Protein AF-A0A4Z2GXW3-F1 (afdb_monomer_lite)

Foldseek 3Di:
DDCPPNCVVLVVVQVVLLVQLVVDPDLQSVADDDPVVSLVVVLVCLVVVDDQADPVRHGPVVSVVVSCVSVVSVVSNVPRDDPDDDDPVVVVCVVPPDDDDPLRVLQVVCVVPPDPDPVSVVVNVVSVCVVVVVD

Organism: NCBI:txid230148

Sequence (135 aa):
MDPTGNFYNYRTALRGAAHRSRTANSNRERIVIPFFSLLIKDIYFLNEGCANRLPNGHVNFEKFVELARQVREFMTWKRVECPFEEDRAILHYLHSAPIFSEDGLYLASYESESPENQVEKDRWKALRSNVLGKT

pLDDT: mean 92.93, std 6.67, range [49.09, 97.94]

Secondary structure (DSSP, 8-state):
---HHHHHHHHHHHHHHHHHHHH-SSHHHH-----HHHHHHHHHHHHHTS-SB-TTS-B-HHHHHHHHHHHHHHHHHHTSPP-SPP-HHHHHHHHHS----HHHHHHHHHHHS---SHHHHHHHHHHHHHHHTT-

Radius of gyration: 23.12 Å; chains: 1; bounding box: 49×43×54 Å

Structure (mmCIF, N/CA/C/O backbone):
data_AF-A0A4Z2GXW3-F1
#
_entry.id   AF-A0A4Z2GXW3-F1
#
loop_
_atom_site.group_PDB
_atom_site.id
_atom_site.type_symbol
_atom_site.label_atom_id
_atom_site.label_alt_id
_atom_site.label_comp_id
_atom_site.label_asym_id
_atom_site.label_entity_id
_atom_site.label_seq_id
_atom_site.pdbx_PDB_ins_code
_atom_site.Cartn_x
_atom_site.Cartn_y
_atom_site.Cartn_z
_atom_site.occupancy
_atom_site.B_iso_or_equiv
_atom_site.auth_seq_id
_atom_site.auth_comp_id
_atom_site.auth_asym_id
_atom_site.auth_atom_id
_atom_site.pdbx_PDB_model_num
ATOM 1 N N . MET A 1 1 ? 0.940 -7.679 6.196 1.00 80.75 1 MET A N 1
ATOM 2 C CA . MET A 1 1 ? 2.223 -7.469 5.488 1.00 80.75 1 MET A CA 1
ATOM 3 C C . MET A 1 1 ? 3.226 -6.969 6.501 1.00 80.75 1 MET A C 1
ATOM 5 O O . MET A 1 1 ? 2.988 -5.925 7.087 1.00 80.75 1 MET A O 1
ATOM 9 N N . ASP A 1 2 ? 4.287 -7.728 6.740 1.00 91.62 2 ASP A N 1
ATOM 10 C CA . ASP A 1 2 ? 5.335 -7.360 7.692 1.00 91.62 2 ASP A CA 1
ATOM 11 C C . ASP A 1 2 ? 6.215 -6.224 7.119 1.00 91.62 2 ASP A C 1
ATOM 13 O O . ASP A 1 2 ? 6.767 -6.397 6.024 1.00 91.62 2 ASP A O 1
ATOM 17 N N . PRO A 1 3 ? 6.329 -5.062 7.797 1.00 93.69 3 PRO A N 1
ATOM 18 C CA . PRO A 1 3 ? 7.159 -3.948 7.340 1.00 93.69 3 PRO A CA 1
ATOM 19 C C . PRO A 1 3 ? 8.667 -4.176 7.543 1.00 93.69 3 PRO A C 1
ATOM 21 O O . PRO A 1 3 ? 9.468 -3.401 7.006 1.00 93.69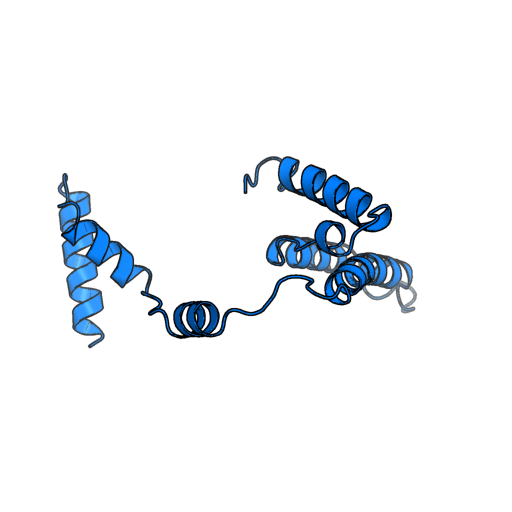 3 PRO A O 1
ATOM 24 N N . THR A 1 4 ? 9.073 -5.220 8.274 1.00 95.50 4 THR A N 1
ATOM 25 C CA . THR A 1 4 ? 10.476 -5.541 8.575 1.00 95.50 4 THR A CA 1
ATOM 26 C C . THR A 1 4 ? 11.338 -5.590 7.311 1.00 95.50 4 THR A C 1
ATOM 28 O O . THR A 1 4 ? 10.941 -6.112 6.263 1.00 95.50 4 THR A O 1
ATOM 31 N N . GLY A 1 5 ? 12.531 -4.989 7.385 1.00 94.50 5 GLY A N 1
ATOM 32 C CA . GLY A 1 5 ? 13.456 -4.926 6.249 1.00 94.50 5 GLY A CA 1
ATOM 33 C C . GLY A 1 5 ? 12.879 -4.192 5.033 1.00 94.50 5 GLY A C 1
ATOM 34 O O . GLY A 1 5 ? 13.132 -4.596 3.901 1.00 94.50 5 GLY A O 1
ATOM 35 N N . ASN A 1 6 ? 12.059 -3.153 5.250 1.00 94.94 6 ASN A N 1
ATOM 36 C CA . ASN A 1 6 ? 11.335 -2.432 4.195 1.00 94.94 6 ASN A CA 1
ATOM 37 C C . ASN A 1 6 ? 10.469 -3.373 3.339 1.00 94.94 6 ASN A C 1
ATOM 39 O O . ASN A 1 6 ? 10.517 -3.335 2.106 1.00 94.94 6 ASN A O 1
ATOM 43 N N . PHE A 1 7 ? 9.664 -4.204 4.005 1.00 96.94 7 PHE A N 1
ATOM 44 C CA . PHE A 1 7 ? 8.777 -5.184 3.373 1.00 96.94 7 PHE A CA 1
ATOM 45 C C . PHE A 1 7 ? 9.528 -6.267 2.579 1.00 96.94 7 PHE A C 1
ATOM 47 O O . PHE A 1 7 ? 9.075 -6.687 1.511 1.00 96.94 7 PHE A O 1
ATOM 54 N N . TYR A 1 8 ? 10.680 -6.733 3.078 1.00 96.44 8 TYR A N 1
ATOM 55 C CA . TYR A 1 8 ? 11.563 -7.673 2.368 1.00 96.44 8 TYR A CA 1
ATOM 56 C C . TYR A 1 8 ? 10.828 -8.927 1.866 1.00 96.44 8 TYR A C 1
ATOM 58 O O . TYR A 1 8 ? 10.886 -9.260 0.678 1.00 96.44 8 TYR A O 1
ATOM 66 N N . ASN A 1 9 ? 10.078 -9.586 2.754 1.00 96.69 9 ASN A N 1
ATOM 67 C CA . ASN A 1 9 ? 9.341 -10.810 2.432 1.00 96.69 9 ASN A CA 1
ATOM 68 C C . ASN A 1 9 ? 8.286 -10.568 1.346 1.00 96.69 9 ASN A C 1
ATOM 70 O O . ASN A 1 9 ? 8.205 -11.318 0.372 1.00 96.69 9 ASN A O 1
ATOM 74 N N . TYR A 1 10 ? 7.531 -9.474 1.468 1.00 96.62 10 TYR A N 1
ATOM 75 C CA . TYR A 1 10 ? 6.546 -9.078 0.464 1.00 96.62 10 TYR A CA 1
ATOM 76 C C . TYR A 1 10 ? 7.205 -8.802 -0.896 1.00 96.62 10 TYR A C 1
ATOM 78 O O . TYR A 1 10 ? 6.737 -9.299 -1.917 1.00 96.62 10 TYR A O 1
ATOM 86 N N . ARG A 1 11 ? 8.324 -8.066 -0.933 1.00 95.81 11 ARG A N 1
ATOM 87 C CA . ARG A 1 11 ? 9.040 -7.756 -2.184 1.00 95.81 11 ARG A CA 1
ATOM 88 C C . ARG A 1 11 ? 9.556 -9.015 -2.872 1.00 95.81 11 ARG A C 1
ATOM 90 O O . ARG A 1 11 ? 9.509 -9.120 -4.096 1.00 95.81 11 ARG A O 1
ATOM 97 N N . THR A 1 12 ? 10.038 -9.985 -2.102 1.00 96.81 12 THR A N 1
ATOM 98 C CA . THR A 1 12 ? 10.460 -11.287 -2.628 1.00 96.81 12 THR A CA 1
ATOM 99 C C . THR A 1 12 ? 9.277 -12.071 -3.193 1.00 96.81 12 THR A C 1
ATOM 101 O O . THR A 1 12 ? 9.365 -12.558 -4.321 1.00 96.81 12 THR A O 1
ATOM 104 N N . ALA A 1 13 ? 8.143 -12.103 -2.488 1.00 96.31 13 ALA A N 1
ATOM 105 C CA . ALA A 1 13 ? 6.920 -12.731 -2.984 1.00 96.31 13 ALA A CA 1
ATOM 106 C C . ALA A 1 13 ? 6.400 -12.065 -4.273 1.00 96.31 13 ALA A C 1
ATOM 108 O O . ALA A 1 13 ? 6.073 -12.768 -5.231 1.00 96.31 13 ALA A O 1
ATOM 109 N N . LEU A 1 14 ? 6.396 -10.728 -4.336 1.00 95.25 14 LEU A N 1
ATOM 110 C CA . LEU A 1 14 ? 5.979 -9.964 -5.514 1.00 95.25 14 LEU A CA 1
ATOM 111 C C . LEU A 1 14 ? 6.876 -10.253 -6.722 1.00 95.25 14 LEU A C 1
ATOM 113 O O . LEU A 1 14 ? 6.361 -10.509 -7.806 1.00 95.25 14 LEU A O 1
ATOM 117 N N . ARG A 1 15 ? 8.205 -10.287 -6.545 1.00 94.44 15 ARG A N 1
ATOM 118 C CA . ARG A 1 15 ? 9.142 -10.666 -7.620 1.00 94.44 15 ARG A CA 1
ATOM 119 C C . ARG A 1 15 ? 8.865 -12.076 -8.142 1.00 94.44 15 ARG A C 1
ATOM 121 O O . ARG A 1 15 ? 8.859 -12.286 -9.354 1.00 94.44 15 ARG A O 1
ATOM 128 N N . GLY A 1 16 ? 8.589 -13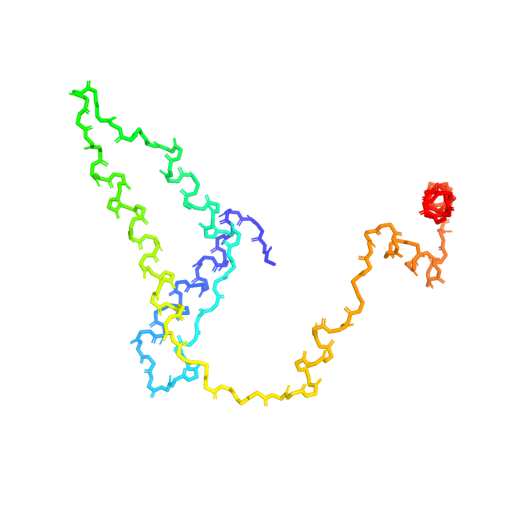.021 -7.243 1.00 95.44 16 GLY A N 1
ATOM 129 C CA . GLY A 1 16 ? 8.189 -14.378 -7.611 1.00 95.44 16 GLY A CA 1
ATOM 130 C C . GLY A 1 16 ? 6.871 -14.413 -8.391 1.00 95.44 16 GLY A C 1
ATOM 131 O O . GLY A 1 16 ? 6.785 -15.083 -9.417 1.00 95.44 16 GLY A O 1
ATOM 132 N N . ALA A 1 17 ? 5.860 -13.659 -7.951 1.00 94.31 17 ALA A N 1
ATOM 133 C CA . ALA A 1 17 ? 4.576 -13.547 -8.643 1.00 94.31 17 ALA A CA 1
ATOM 134 C C . ALA A 1 17 ? 4.722 -12.912 -10.035 1.00 94.31 17 ALA A C 1
ATOM 136 O O . ALA A 1 17 ? 4.208 -13.452 -11.010 1.00 94.31 17 ALA A O 1
ATOM 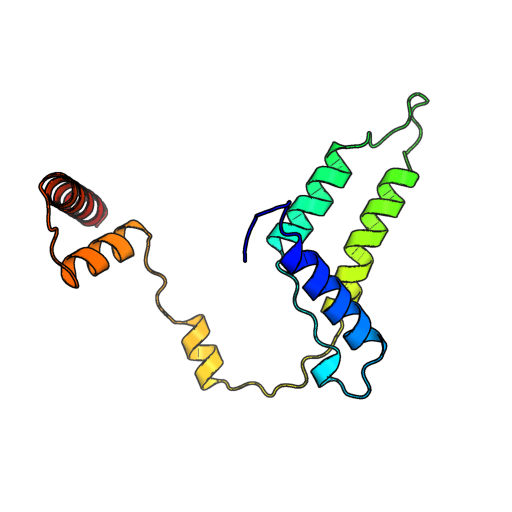137 N N . ALA A 1 18 ? 5.493 -11.829 -10.152 1.00 93.62 18 ALA A N 1
ATOM 138 C CA . ALA A 1 18 ? 5.787 -11.176 -11.424 1.00 93.62 18 ALA A CA 1
ATOM 139 C C . ALA A 1 18 ? 6.530 -12.106 -12.395 1.00 93.62 18 ALA A C 1
ATOM 141 O O . ALA A 1 18 ? 6.259 -12.092 -13.594 1.00 93.62 18 ALA A O 1
ATOM 142 N N . HIS A 1 19 ? 7.450 -12.937 -11.891 1.00 93.69 19 HIS A N 1
ATOM 143 C CA . HIS A 1 19 ? 8.117 -13.949 -12.709 1.00 93.69 19 HIS A CA 1
ATOM 144 C C . HIS A 1 19 ? 7.132 -15.006 -13.221 1.00 93.69 19 HIS A C 1
ATOM 146 O O . HIS A 1 19 ? 7.093 -15.238 -14.426 1.00 93.69 19 HIS A O 1
ATOM 152 N N . ARG A 1 20 ? 6.300 -15.579 -12.340 1.00 94.06 20 ARG A N 1
ATOM 153 C CA . ARG A 1 20 ? 5.278 -16.565 -12.731 1.00 94.06 20 ARG A CA 1
ATOM 154 C C . ARG A 1 20 ? 4.269 -15.999 -13.728 1.00 94.06 20 ARG A C 1
ATOM 156 O O . ARG A 1 20 ? 3.933 -16.676 -14.686 1.00 94.06 20 ARG A O 1
ATOM 163 N N . SER A 1 21 ? 3.848 -14.748 -13.550 1.00 93.69 21 SER A N 1
ATOM 164 C CA . SER A 1 21 ? 2.929 -14.067 -14.470 1.00 93.69 21 SER A CA 1
ATOM 165 C C . SER A 1 21 ? 3.486 -13.981 -15.897 1.00 93.69 21 SER A C 1
ATOM 167 O O . SER A 1 21 ? 2.756 -14.213 -16.859 1.00 93.69 21 SER A O 1
ATOM 169 N N . ARG A 1 22 ? 4.796 -13.735 -16.058 1.00 91.31 22 ARG A N 1
ATOM 170 C CA . ARG A 1 22 ? 5.446 -13.682 -17.382 1.00 91.31 22 ARG A CA 1
ATOM 171 C C . ARG A 1 22 ? 5.525 -15.036 -18.084 1.00 91.31 22 ARG A C 1
ATOM 173 O O . ARG A 1 22 ? 5.518 -15.068 -19.309 1.00 91.31 22 ARG A O 1
ATOM 180 N N . THR A 1 23 ? 5.628 -16.126 -17.330 1.00 93.56 23 THR A N 1
ATOM 181 C CA . THR A 1 23 ? 5.751 -17.492 -17.866 1.00 93.56 23 THR A CA 1
ATOM 182 C C . THR A 1 23 ? 4.441 -18.281 -17.796 1.00 93.56 23 THR A C 1
ATOM 184 O O . THR A 1 23 ? 4.422 -19.473 -18.093 1.00 93.56 23 THR A O 1
ATOM 187 N N . ALA A 1 24 ? 3.343 -17.626 -17.411 1.00 92.62 24 ALA A N 1
ATOM 188 C CA . ALA A 1 24 ? 2.046 -18.247 -17.209 1.00 92.62 24 ALA A CA 1
ATOM 189 C C . ALA A 1 24 ? 1.412 -18.735 -18.518 1.00 92.62 24 ALA A C 1
ATOM 191 O O . ALA A 1 24 ? 1.294 -17.991 -19.503 1.00 92.62 24 ALA A O 1
ATOM 192 N N . ASN A 1 25 ? 0.898 -19.965 -18.466 1.00 89.94 25 ASN A N 1
ATOM 193 C CA . ASN A 1 25 ? 0.171 -20.601 -19.565 1.00 89.94 25 ASN A CA 1
ATOM 194 C C . ASN A 1 25 ? -1.340 -20.323 -19.511 1.00 89.94 25 ASN A C 1
ATOM 196 O O . ASN A 1 25 ? -2.049 -20.600 -20.475 1.00 89.94 25 ASN A O 1
ATOM 200 N N . SER A 1 26 ? -1.840 -19.752 -18.410 1.00 89.12 26 SER A N 1
ATOM 201 C CA . SER A 1 26 ? -3.242 -19.373 -18.240 1.00 89.12 26 SER A CA 1
ATOM 202 C C . SER A 1 26 ? -3.389 -17.898 -17.861 1.00 89.12 26 SER A C 1
ATOM 204 O O . SER A 1 26 ? -2.532 -17.322 -17.193 1.00 89.12 26 SER A O 1
ATOM 206 N N . ASN A 1 27 ? -4.513 -17.279 -18.232 1.00 86.25 27 ASN A N 1
ATOM 207 C CA . ASN A 1 27 ? -4.803 -15.896 -17.831 1.00 86.25 27 ASN A CA 1
ATOM 208 C C . ASN A 1 27 ? -4.970 -15.743 -16.310 1.00 86.25 27 ASN A C 1
ATOM 210 O O . ASN A 1 27 ? -4.655 -14.688 -15.767 1.00 86.25 27 ASN A O 1
ATOM 214 N N . ARG A 1 28 ? -5.394 -16.801 -15.604 1.00 86.94 28 ARG A N 1
ATOM 215 C CA . ARG A 1 28 ? -5.549 -16.799 -14.137 1.00 86.94 28 ARG A CA 1
ATOM 216 C C . ARG A 1 28 ? -4.227 -16.572 -13.415 1.00 86.94 28 ARG A C 1
ATOM 218 O O . ARG A 1 28 ? -4.174 -15.831 -12.442 1.00 86.94 28 ARG A O 1
ATOM 225 N N . GLU A 1 29 ? -3.154 -17.158 -13.925 1.00 87.62 29 GLU A N 1
ATOM 226 C CA . GLU A 1 29 ? -1.817 -17.056 -13.334 1.00 87.62 29 GLU A CA 1
ATOM 227 C C . GLU A 1 29 ? -1.074 -15.772 -13.743 1.00 87.62 29 GLU A C 1
ATOM 229 O O . GLU A 1 29 ? -0.013 -15.472 -13.195 1.00 87.62 29 GLU A O 1
ATOM 234 N N . ARG A 1 30 ? -1.627 -14.991 -14.685 1.00 92.56 30 ARG A N 1
ATOM 235 C CA . ARG A 1 30 ? -1.049 -13.713 -15.133 1.00 92.56 30 ARG A CA 1
ATOM 236 C C . ARG A 1 30 ? -1.349 -12.553 -14.192 1.00 92.56 30 ARG A C 1
ATOM 238 O O . ARG A 1 30 ? -0.623 -11.559 -14.231 1.00 92.56 30 ARG A O 1
ATOM 245 N N . ILE A 1 31 ? -2.382 -12.655 -13.359 1.00 93.62 31 ILE A N 1
ATOM 246 C CA . ILE A 1 31 ? -2.801 -11.551 -12.495 1.00 93.62 31 ILE A CA 1
ATOM 247 C C . ILE A 1 31 ? -1.780 -11.328 -11.381 1.00 93.62 31 ILE A C 1
ATOM 249 O O . ILE A 1 31 ? -1.458 -12.226 -10.604 1.00 93.62 31 ILE A O 1
ATOM 253 N N . VAL A 1 32 ? -1.318 -10.086 -11.269 1.00 94.00 32 VAL A N 1
ATOM 254 C CA . VAL A 1 32 ? -0.497 -9.611 -10.157 1.00 94.00 32 VAL A CA 1
ATOM 255 C C . VAL A 1 32 ? -1.090 -8.296 -9.679 1.00 94.00 32 VAL A C 1
ATOM 257 O O . VAL A 1 32 ? -1.158 -7.333 -10.438 1.00 94.00 32 VAL A O 1
ATOM 260 N N . ILE A 1 33 ? -1.508 -8.248 -8.416 1.00 93.56 33 ILE A N 1
ATOM 261 C CA . ILE A 1 33 ? -2.020 -7.029 -7.786 1.00 93.56 33 ILE A CA 1
ATOM 262 C C . ILE A 1 33 ? -1.020 -6.619 -6.702 1.00 93.56 33 ILE A C 1
ATOM 264 O O . ILE A 1 33 ? -0.974 -7.252 -5.644 1.00 93.56 33 ILE A O 1
ATOM 268 N N . PRO A 1 34 ? -0.169 -5.609 -6.949 1.00 93.25 34 PRO A N 1
ATOM 269 C CA . PRO A 1 34 ? 0.769 -5.140 -5.944 1.00 93.25 34 PRO A CA 1
ATOM 270 C C . PRO A 1 34 ? 0.056 -4.320 -4.860 1.00 93.25 34 PRO A C 1
ATOM 272 O O . PRO A 1 34 ? -0.936 -3.636 -5.108 1.00 93.25 34 PRO A O 1
ATOM 275 N N . PHE A 1 35 ? 0.632 -4.299 -3.661 1.00 93.44 35 PHE A N 1
ATOM 276 C CA . PHE A 1 35 ? 0.328 -3.323 -2.626 1.00 93.44 35 PHE A CA 1
ATOM 277 C C . PHE A 1 35 ? 0.724 -1.919 -3.089 1.00 93.44 35 PHE A C 1
ATOM 279 O O . PHE A 1 35 ? 1.900 -1.544 -3.089 1.00 93.44 35 PHE A O 1
ATOM 286 N N . PHE A 1 36 ? -0.274 -1.152 -3.519 1.00 92.62 36 PHE A N 1
ATOM 287 C CA . PHE A 1 36 ? -0.058 0.090 -4.253 1.00 92.62 36 PHE A CA 1
ATOM 288 C C . PHE A 1 36 ? 0.677 1.162 -3.441 1.00 92.62 36 PHE A C 1
ATOM 290 O O . PHE A 1 36 ? 1.535 1.854 -3.979 1.00 92.62 36 PHE A O 1
ATOM 297 N N . SER A 1 37 ? 0.427 1.264 -2.136 1.00 94.50 37 SER A N 1
ATOM 298 C CA . SER A 1 37 ? 1.112 2.243 -1.281 1.00 94.50 37 SER A CA 1
ATOM 299 C C . SER A 1 37 ? 2.625 2.009 -1.206 1.00 94.50 37 SER A C 1
ATOM 301 O O . SER A 1 37 ? 3.384 2.974 -1.144 1.00 94.50 37 SER A O 1
ATOM 303 N N . LEU A 1 38 ? 3.087 0.755 -1.279 1.00 94.38 38 LEU A N 1
ATOM 304 C CA . LEU A 1 38 ? 4.517 0.453 -1.320 1.00 94.38 38 LEU A CA 1
ATOM 305 C C . LEU A 1 38 ? 5.142 0.831 -2.668 1.00 94.38 38 LEU A C 1
ATOM 307 O O . LEU A 1 38 ? 6.250 1.356 -2.690 1.00 94.38 38 LEU A O 1
ATOM 311 N N . LEU A 1 39 ? 4.412 0.645 -3.773 1.00 93.31 39 LEU A N 1
ATOM 312 C CA . LEU A 1 39 ? 4.835 1.137 -5.088 1.00 93.31 39 LEU A CA 1
ATOM 313 C C . LEU A 1 39 ? 4.956 2.669 -5.094 1.00 93.31 39 LEU A C 1
ATOM 315 O O . LEU A 1 39 ? 5.957 3.204 -5.562 1.00 93.31 39 LEU A O 1
ATOM 319 N N . ILE A 1 40 ? 3.967 3.378 -4.541 1.00 94.81 40 ILE A N 1
ATOM 320 C CA . ILE A 1 40 ? 4.010 4.841 -4.417 1.00 94.81 40 ILE A CA 1
ATOM 321 C C . ILE A 1 40 ? 5.183 5.283 -3.543 1.00 94.81 40 ILE A C 1
ATOM 323 O O . ILE A 1 40 ? 5.900 6.206 -3.922 1.00 94.81 40 ILE A O 1
ATOM 327 N N . LYS A 1 41 ? 5.426 4.600 -2.418 1.00 94.75 41 LYS A N 1
ATOM 328 C CA . LYS A 1 41 ? 6.591 4.845 -1.561 1.00 94.75 41 LYS A CA 1
ATOM 329 C C . LYS A 1 41 ? 7.897 4.736 -2.357 1.00 94.75 41 LYS A C 1
ATOM 331 O O . LYS A 1 41 ? 8.750 5.611 -2.239 1.00 94.75 41 LYS A O 1
ATOM 336 N N . ASP A 1 42 ? 8.047 3.701 -3.180 1.00 93.94 42 ASP A N 1
ATOM 337 C CA . ASP A 1 42 ? 9.256 3.490 -3.984 1.00 93.94 42 ASP A CA 1
ATOM 338 C C . ASP A 1 42 ? 9.440 4.575 -5.053 1.00 93.94 42 ASP A C 1
ATOM 340 O O . ASP A 1 42 ? 10.534 5.119 -5.198 1.00 93.94 42 ASP A O 1
ATOM 344 N N . ILE A 1 43 ? 8.365 4.936 -5.761 1.00 95.12 43 ILE A N 1
ATOM 345 C CA . ILE A 1 43 ? 8.376 6.022 -6.753 1.00 95.12 43 ILE A CA 1
ATOM 346 C C . ILE A 1 43 ? 8.734 7.353 -6.087 1.00 95.12 43 ILE A C 1
ATOM 348 O O . ILE A 1 43 ? 9.542 8.109 -6.624 1.00 95.12 43 ILE A O 1
ATOM 352 N N . TYR A 1 44 ? 8.166 7.626 -4.911 1.00 96.19 44 TYR A N 1
ATOM 353 C CA . TYR A 1 44 ? 8.453 8.828 -4.137 1.00 96.19 44 TYR A CA 1
ATOM 354 C C . TYR A 1 44 ? 9.939 8.915 -3.775 1.00 96.19 44 TYR A C 1
ATOM 356 O O . TYR A 1 44 ? 10.586 9.905 -4.102 1.00 96.19 44 TYR A O 1
ATOM 364 N N . PHE A 1 45 ? 10.517 7.869 -3.175 1.00 95.81 45 PHE A N 1
ATOM 365 C CA . PHE A 1 45 ? 11.933 7.894 -2.789 1.00 95.81 45 PHE A CA 1
ATOM 366 C C . PHE A 1 45 ? 12.882 7.950 -3.988 1.00 95.81 45 PHE A C 1
ATOM 368 O O . PHE A 1 45 ? 13.904 8.627 -3.917 1.00 95.81 45 PHE A O 1
ATOM 375 N N . LEU A 1 46 ? 12.542 7.294 -5.099 1.00 94.50 46 LEU A N 1
ATOM 376 C CA . LEU A 1 46 ? 13.299 7.419 -6.343 1.00 94.50 46 LEU A CA 1
ATOM 377 C C . LEU A 1 46 ? 13.245 8.851 -6.894 1.00 94.50 46 LEU A C 1
ATOM 379 O O . LEU A 1 46 ? 14.243 9.364 -7.401 1.00 94.50 46 LEU A O 1
ATOM 383 N N . ASN A 1 47 ? 12.089 9.510 -6.785 1.00 95.94 47 ASN A N 1
ATOM 384 C CA . ASN A 1 47 ? 11.945 10.895 -7.199 1.00 95.94 47 ASN A CA 1
ATOM 385 C C . ASN A 1 47 ? 12.750 11.846 -6.301 1.00 95.94 47 ASN A C 1
ATOM 387 O O . ASN A 1 47 ? 13.492 12.676 -6.815 1.00 95.94 47 ASN A O 1
ATOM 391 N N . GLU A 1 48 ? 12.634 11.723 -4.984 1.00 96.31 48 GLU A N 1
ATOM 392 C CA . GLU A 1 48 ? 13.323 12.617 -4.047 1.00 96.31 48 GLU A CA 1
ATOM 393 C C . GLU A 1 48 ? 14.836 12.371 -3.995 1.00 96.31 48 GLU A C 1
ATOM 395 O O . GLU A 1 48 ? 15.608 13.285 -3.717 1.00 96.31 48 GLU A O 1
ATOM 400 N N . GLY A 1 49 ? 15.287 11.156 -4.314 1.00 93.31 49 GLY A N 1
ATOM 401 C CA . GLY A 1 49 ? 16.701 10.786 -4.267 1.00 93.31 49 GLY A CA 1
ATOM 402 C C . GLY A 1 49 ? 17.577 11.407 -5.361 1.00 93.31 49 GLY A C 1
ATOM 403 O O . GLY A 1 49 ? 18.797 11.286 -5.286 1.00 93.31 49 GLY A O 1
ATOM 404 N N . CYS A 1 50 ? 17.002 12.044 -6.388 1.00 91.94 50 CYS A N 1
ATOM 405 C CA . CYS A 1 50 ? 17.747 12.592 -7.526 1.00 91.94 50 CYS A CA 1
ATOM 406 C C . CYS A 1 50 ? 17.161 13.921 -8.021 1.00 91.94 50 CYS A C 1
ATOM 408 O O . CYS A 1 50 ? 15.946 14.088 -8.139 1.00 91.94 50 CYS A O 1
ATOM 410 N N . ALA A 1 51 ? 18.024 14.858 -8.418 1.00 94.88 51 ALA A N 1
ATOM 411 C CA . ALA A 1 51 ? 17.591 16.114 -9.023 1.00 94.88 51 ALA A CA 1
ATOM 412 C C . ALA A 1 51 ? 16.974 15.894 -10.419 1.00 94.88 51 ALA A C 1
ATOM 414 O O . ALA A 1 51 ? 17.450 15.072 -11.204 1.00 94.88 51 ALA A O 1
ATOM 415 N N . ASN A 1 52 ? 15.939 16.675 -10.756 1.00 96.50 52 ASN A N 1
ATOM 416 C CA . ASN A 1 52 ? 15.304 16.663 -12.087 1.00 96.50 52 ASN A CA 1
ATOM 417 C C . ASN A 1 52 ? 16.219 17.197 -13.199 1.00 96.50 52 ASN A C 1
ATOM 419 O O . ASN A 1 52 ? 15.998 16.922 -14.380 1.00 96.50 52 ASN A O 1
ATOM 423 N N . ARG A 1 53 ? 17.224 17.992 -12.824 1.00 97.38 53 ARG A N 1
ATOM 424 C CA . ARG A 1 53 ? 18.202 18.586 -13.728 1.00 97.38 53 ARG A CA 1
ATOM 425 C C . ARG A 1 53 ? 19.608 18.304 -13.224 1.00 97.38 53 ARG A C 1
ATOM 427 O O . ARG A 1 53 ? 19.841 18.255 -12.020 1.00 97.38 53 ARG A O 1
ATOM 434 N N . LEU A 1 54 ? 20.521 18.127 -14.163 1.00 96.56 54 LEU A N 1
ATOM 435 C CA . LEU A 1 54 ? 21.953 18.050 -13.911 1.00 96.56 54 LEU A CA 1
ATOM 436 C C . LEU A 1 54 ? 22.499 19.449 -13.548 1.00 96.56 54 LEU A C 1
ATOM 438 O O . LEU A 1 54 ? 21.835 20.450 -13.835 1.00 96.56 54 LEU A O 1
ATOM 442 N N . PRO A 1 55 ? 23.717 19.564 -12.980 1.00 96.94 55 PRO A N 1
ATOM 443 C CA . PRO A 1 55 ? 24.318 20.863 -12.643 1.00 96.94 55 PRO A CA 1
ATOM 444 C C . PRO A 1 55 ? 24.467 21.821 -13.835 1.00 96.94 55 PRO A C 1
ATOM 446 O O . PRO A 1 55 ? 24.468 23.033 -13.660 1.00 96.94 55 PRO A O 1
ATOM 449 N N . ASN A 1 56 ? 24.545 21.286 -15.057 1.00 96.69 56 ASN A N 1
ATOM 450 C CA . ASN A 1 56 ? 24.570 22.063 -16.302 1.00 96.69 56 ASN A CA 1
ATOM 451 C C . ASN A 1 56 ? 23.177 22.547 -16.764 1.00 96.69 56 ASN A C 1
ATOM 453 O O . ASN A 1 56 ? 23.046 23.092 -17.855 1.00 96.69 56 ASN A O 1
ATOM 457 N N . GLY A 1 57 ? 22.122 22.314 -15.979 1.00 96.81 57 GLY A N 1
ATOM 458 C CA . GLY A 1 57 ? 20.750 22.719 -16.284 1.00 96.81 57 GLY A CA 1
ATOM 459 C C . GLY A 1 57 ? 19.983 21.778 -17.222 1.00 96.81 57 GLY A C 1
ATOM 460 O O . GLY A 1 57 ? 18.764 21.934 -17.363 1.00 96.81 57 GLY A O 1
ATOM 461 N N . HIS A 1 58 ? 20.637 20.780 -17.827 1.00 97.88 58 HIS A N 1
ATOM 462 C CA . HIS A 1 58 ? 19.975 19.783 -18.672 1.00 97.88 58 HIS A CA 1
ATOM 463 C C . HIS A 1 58 ? 19.082 18.846 -17.857 1.00 97.88 58 HIS A C 1
ATOM 465 O O . HIS A 1 58 ? 19.291 18.638 -16.664 1.00 97.88 58 HIS A O 1
ATOM 471 N N . VAL A 1 59 ? 18.083 18.256 -18.513 1.00 97.94 59 VAL A N 1
ATOM 472 C CA . VAL A 1 59 ? 17.199 17.252 -17.908 1.00 97.94 59 VAL A CA 1
ATOM 473 C C . VAL A 1 59 ? 18.011 16.025 -17.494 1.00 97.94 59 VAL A C 1
ATOM 475 O O . VAL A 1 59 ? 18.808 15.504 -18.274 1.00 97.94 59 VAL A O 1
ATOM 478 N N . ASN A 1 60 ? 17.784 15.540 -16.275 1.00 97.31 60 ASN A N 1
ATOM 479 C CA . ASN A 1 60 ? 18.382 14.300 -15.800 1.00 97.31 60 ASN A CA 1
ATOM 480 C C . ASN A 1 60 ? 17.598 13.091 -16.336 1.00 97.31 60 ASN A C 1
ATOM 482 O O . ASN A 1 60 ? 16.713 12.560 -15.664 1.00 97.31 60 ASN A O 1
ATOM 486 N N . PHE A 1 61 ? 17.896 12.670 -17.567 1.00 97.50 61 PHE A N 1
ATOM 487 C CA . PHE A 1 61 ? 17.202 11.549 -18.206 1.00 97.50 61 PHE A CA 1
ATOM 488 C C . PHE A 1 61 ? 17.351 10.224 -17.452 1.00 97.50 61 PHE A C 1
ATOM 490 O O . PHE A 1 61 ? 16.418 9.428 -17.482 1.00 97.50 61 PHE A O 1
ATOM 497 N N . GLU A 1 62 ? 18.456 10.001 -16.741 1.00 95.88 62 GLU A N 1
ATOM 498 C CA . GLU A 1 62 ? 18.673 8.781 -15.955 1.00 95.88 62 GLU A CA 1
ATOM 499 C C . GLU A 1 62 ? 17.587 8.606 -14.884 1.00 95.88 62 GLU A C 1
ATOM 501 O O . GLU A 1 62 ? 16.939 7.559 -14.813 1.00 95.88 62 GLU A O 1
ATOM 506 N N . LYS A 1 63 ? 17.277 9.680 -14.144 1.00 96.00 63 LYS A N 1
ATOM 507 C CA . LYS A 1 63 ? 16.170 9.695 -13.177 1.00 96.00 63 LYS A CA 1
ATOM 508 C C . LYS A 1 63 ? 14.835 9.326 -13.832 1.00 96.00 63 LYS A C 1
ATOM 510 O O . LYS A 1 63 ? 14.082 8.503 -13.311 1.00 96.00 63 LYS A O 1
ATOM 515 N N . PHE A 1 64 ? 14.520 9.948 -14.968 1.00 96.19 64 PHE A N 1
ATOM 516 C CA . PHE A 1 64 ? 13.249 9.712 -15.656 1.00 96.19 64 PHE A CA 1
ATOM 517 C C . PHE A 1 64 ? 13.151 8.299 -16.236 1.00 96.19 64 PHE A C 1
ATOM 519 O O . PHE A 1 64 ? 12.065 7.722 -16.228 1.00 96.19 64 PHE A O 1
ATOM 526 N N . VAL A 1 65 ? 14.264 7.724 -16.694 1.00 96.50 65 VAL A N 1
ATOM 527 C CA . VAL A 1 65 ? 14.323 6.333 -17.157 1.00 96.50 65 VAL A CA 1
ATOM 528 C C . VAL A 1 65 ? 14.026 5.371 -16.008 1.00 96.50 65 VAL A C 1
ATOM 530 O O . VAL A 1 65 ? 13.190 4.480 -16.176 1.00 96.50 65 VAL A O 1
ATOM 533 N N . GLU A 1 66 ? 14.618 5.576 -14.829 1.00 95.38 66 GLU A N 1
ATOM 534 C CA . GLU A 1 66 ? 14.332 4.729 -13.666 1.00 95.38 66 GLU A CA 1
ATOM 535 C C . GLU A 1 66 ? 12.877 4.861 -13.193 1.00 95.38 66 GLU A C 1
ATOM 537 O O . GLU A 1 66 ? 12.217 3.849 -12.939 1.00 95.38 66 GLU A O 1
ATOM 542 N N . LEU A 1 67 ? 12.325 6.079 -13.151 1.00 95.69 67 LEU A N 1
ATOM 543 C CA . LEU A 1 67 ? 10.906 6.290 -12.834 1.00 95.69 67 LEU A CA 1
ATOM 544 C C . LEU A 1 67 ? 10.001 5.584 -13.852 1.00 95.69 67 LEU A C 1
ATOM 546 O O . LEU A 1 67 ? 9.061 4.875 -13.482 1.00 95.69 67 LEU A O 1
ATOM 550 N N . ALA A 1 68 ? 10.311 5.719 -15.144 1.00 96.06 68 ALA A N 1
ATOM 551 C CA . ALA A 1 68 ? 9.567 5.062 -16.210 1.00 96.06 68 ALA A CA 1
ATOM 552 C C . ALA A 1 68 ? 9.634 3.533 -16.101 1.00 96.06 68 ALA A C 1
ATOM 554 O O . ALA A 1 68 ? 8.648 2.862 -16.411 1.00 96.06 68 ALA A O 1
ATOM 555 N N . ARG A 1 69 ? 10.756 2.963 -15.644 1.00 93.44 69 ARG A N 1
ATOM 556 C CA . ARG A 1 69 ? 10.900 1.519 -15.420 1.00 93.44 69 ARG A CA 1
ATOM 557 C C . ARG A 1 69 ? 9.923 1.016 -14.355 1.00 93.44 69 ARG A C 1
ATOM 559 O O . ARG A 1 69 ? 9.239 0.026 -14.607 1.00 93.44 69 ARG A O 1
ATOM 566 N N . GLN A 1 70 ? 9.802 1.725 -13.230 1.00 91.19 70 GLN A N 1
ATOM 567 C CA . GLN A 1 70 ? 8.864 1.375 -12.152 1.00 91.19 70 GLN A CA 1
ATOM 568 C C . GLN A 1 70 ? 7.402 1.455 -12.618 1.00 91.19 70 GLN A C 1
ATOM 570 O O . GLN A 1 70 ? 6.619 0.525 -12.421 1.00 91.19 70 GLN A O 1
ATOM 575 N N . VAL A 1 71 ? 7.034 2.537 -13.312 1.00 93.56 71 VAL A N 1
ATOM 576 C CA . VAL A 1 71 ? 5.662 2.730 -13.814 1.00 93.56 71 VAL A CA 1
ATOM 577 C C . VAL A 1 71 ? 5.306 1.707 -14.898 1.00 93.56 71 VAL A C 1
ATOM 579 O O . VAL A 1 71 ? 4.182 1.208 -14.936 1.00 93.56 71 VAL A O 1
ATOM 582 N N . ARG A 1 72 ? 6.251 1.355 -15.777 1.00 93.62 72 ARG A N 1
ATOM 583 C CA . ARG A 1 72 ? 6.027 0.395 -16.870 1.00 93.62 72 ARG A CA 1
ATOM 584 C C . ARG A 1 72 ? 5.655 -0.995 -16.360 1.00 93.62 72 ARG A C 1
ATOM 586 O O . ARG A 1 72 ? 4.793 -1.643 -16.956 1.00 93.62 72 ARG A O 1
ATOM 593 N N . GLU A 1 73 ? 6.282 -1.451 -15.280 1.00 89.19 73 GLU A N 1
ATOM 594 C CA . GLU A 1 73 ? 5.963 -2.751 -14.687 1.00 89.19 73 GLU A CA 1
ATOM 595 C C . GLU A 1 73 ? 4.517 -2.770 -14.166 1.00 89.19 73 GLU A C 1
ATOM 597 O O . GLU A 1 73 ? 3.733 -3.636 -14.554 1.00 89.19 73 GLU A O 1
ATOM 602 N N . PHE A 1 74 ? 4.110 -1.734 -13.426 1.00 91.75 74 PHE A N 1
ATOM 603 C CA . PHE A 1 74 ? 2.721 -1.574 -12.989 1.00 91.75 74 PHE A CA 1
ATOM 604 C C . PHE A 1 74 ? 1.729 -1.521 -14.160 1.00 91.75 74 PHE A C 1
ATOM 606 O O . PHE A 1 74 ? 0.694 -2.188 -14.137 1.00 91.75 74 PHE A O 1
ATOM 613 N N . MET A 1 75 ? 2.051 -0.769 -15.216 1.00 94.44 75 MET A N 1
ATOM 614 C CA . MET A 1 75 ? 1.199 -0.678 -16.407 1.00 94.44 75 MET A CA 1
ATOM 615 C C . MET A 1 75 ? 1.049 -2.018 -17.129 1.00 94.44 75 MET A C 1
ATOM 617 O O . MET A 1 75 ? 0.022 -2.247 -17.765 1.00 94.44 75 MET A O 1
ATOM 621 N N . THR A 1 76 ? 2.042 -2.903 -17.026 1.00 91.69 76 THR A N 1
ATOM 622 C CA . THR A 1 76 ? 1.952 -4.265 -17.566 1.00 91.69 76 THR A CA 1
ATOM 623 C C . THR A 1 76 ? 0.909 -5.069 -16.799 1.00 91.69 76 THR A C 1
ATOM 625 O O . THR A 1 76 ? 0.028 -5.655 -17.419 1.00 91.69 76 THR A O 1
ATOM 628 N N . TRP A 1 77 ? 0.940 -5.032 -15.464 1.00 91.81 77 TRP A N 1
ATOM 629 C CA . TRP A 1 77 ? -0.042 -5.732 -14.630 1.00 91.81 77 TRP A CA 1
ATOM 630 C C . TRP A 1 77 ? -1.455 -5.165 -14.780 1.00 91.81 77 TRP A C 1
ATOM 632 O O . TRP A 1 77 ? -2.409 -5.926 -14.884 1.00 91.81 77 TRP A O 1
ATOM 642 N N . LYS A 1 78 ? -1.593 -3.838 -14.883 1.00 93.00 78 LYS A N 1
ATOM 643 C CA . LYS A 1 78 ? -2.890 -3.169 -15.077 1.00 93.00 78 LYS A CA 1
ATOM 644 C C . LYS A 1 78 ? -3.600 -3.580 -16.374 1.00 93.00 78 LYS A C 1
ATOM 646 O O . LYS A 1 78 ? -4.820 -3.508 -16.446 1.00 93.00 78 LYS A O 1
ATOM 651 N N . ARG A 1 79 ? -2.849 -3.957 -17.413 1.00 92.00 79 ARG A N 1
ATOM 652 C CA . ARG A 1 79 ? -3.397 -4.368 -18.718 1.00 92.00 79 ARG A CA 1
ATOM 653 C C . ARG A 1 79 ? -3.852 -5.826 -18.755 1.00 92.00 79 ARG A C 1
ATOM 655 O O . ARG A 1 79 ? -4.441 -6.230 -19.752 1.00 92.00 79 ARG A O 1
ATOM 662 N N 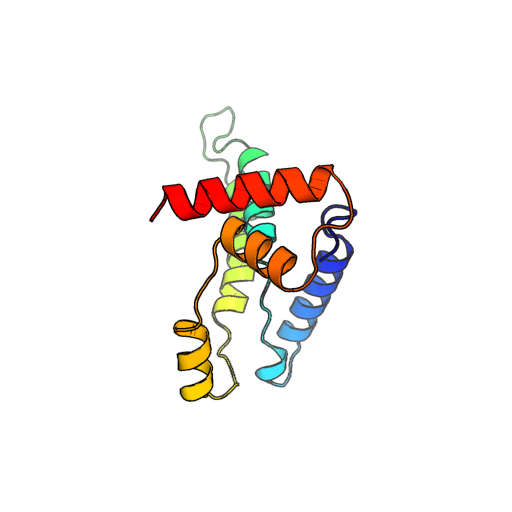. VAL A 1 80 ? -3.545 -6.616 -17.726 1.00 92.06 80 VAL A N 1
ATOM 663 C CA . VAL A 1 80 ? -3.984 -8.010 -17.654 1.00 92.06 80 VAL A CA 1
ATOM 664 C C . VAL A 1 80 ? -5.491 -8.034 -17.424 1.00 92.06 80 VAL A C 1
ATOM 666 O O . VAL A 1 80 ? -5.986 -7.452 -16.462 1.00 92.06 80 VAL A O 1
ATOM 669 N N . GLU A 1 81 ? -6.213 -8.707 -18.314 1.00 91.00 81 GLU A N 1
ATOM 670 C CA . GLU A 1 81 ? -7.651 -8.917 -18.175 1.00 91.00 81 GLU A CA 1
ATOM 671 C C . GLU A 1 81 ? -7.946 -9.872 -17.013 1.00 91.00 81 GLU A C 1
ATOM 673 O O . GLU A 1 81 ? -7.271 -10.892 -16.836 1.00 91.00 81 GLU A O 1
ATOM 678 N N . CYS A 1 82 ? -8.958 -9.535 -16.215 1.00 91.25 82 CYS A N 1
ATOM 679 C CA . CYS A 1 82 ? -9.416 -10.381 -15.126 1.00 91.25 82 CYS A CA 1
ATOM 680 C C . CYS A 1 82 ? -10.208 -11.572 -15.702 1.00 91.25 82 CYS A C 1
ATOM 682 O O . CYS A 1 82 ? -11.247 -11.358 -16.316 1.00 91.25 82 CYS A O 1
ATOM 684 N N . PRO A 1 83 ? -9.773 -12.828 -15.505 1.00 92.19 83 PRO A N 1
ATOM 685 C CA . PRO A 1 83 ? -10.448 -14.020 -16.011 1.00 92.19 83 PRO A CA 1
ATOM 686 C C . PRO A 1 83 ? -11.518 -14.548 -15.040 1.00 92.19 83 PRO A C 1
ATOM 688 O O . PRO A 1 83 ? -11.937 -15.701 -15.162 1.00 92.19 83 PRO A O 1
ATOM 691 N N . PHE A 1 84 ? -11.870 -13.772 -14.012 1.00 91.75 84 PHE A N 1
ATOM 692 C CA . PHE A 1 84 ? -12.896 -14.125 -13.039 1.00 91.75 84 PHE A CA 1
ATOM 693 C C . PHE A 1 84 ? -14.205 -13.450 -13.427 1.00 91.75 84 PHE A C 1
ATOM 695 O O . PHE A 1 84 ? -14.215 -12.271 -13.774 1.00 91.75 84 PHE A O 1
ATOM 702 N N . GLU A 1 85 ? -15.291 -14.213 -13.370 1.00 94.75 85 GLU A N 1
ATOM 703 C CA . GLU A 1 85 ? -16.627 -13.699 -13.647 1.00 94.75 85 GLU A CA 1
ATOM 704 C C . GLU A 1 85 ? -17.064 -12.711 -12.564 1.00 94.75 85 GLU A C 1
ATOM 706 O O . GLU A 1 85 ? -16.728 -12.850 -11.385 1.00 94.75 85 GLU A O 1
ATOM 711 N N . GLU A 1 86 ? -17.830 -11.708 -12.980 1.00 95.25 86 GLU A N 1
ATOM 712 C CA . GLU A 1 86 ? -18.416 -10.738 -12.068 1.00 95.25 86 GLU A CA 1
ATOM 713 C C . GLU A 1 86 ? -19.692 -11.294 -11.437 1.00 95.25 86 GLU A C 1
ATOM 715 O O . GLU A 1 86 ? -20.667 -11.596 -12.127 1.00 95.25 86 GLU A O 1
ATOM 720 N N . ASP A 1 87 ? -19.726 -11.341 -10.108 1.00 97.44 87 ASP A N 1
ATOM 721 C CA . ASP A 1 87 ? -20.958 -11.553 -9.356 1.00 97.44 87 ASP A CA 1
ATOM 722 C C . ASP A 1 87 ? -21.524 -10.196 -8.923 1.00 97.44 87 ASP A C 1
ATOM 724 O O . ASP A 1 87 ? -20.986 -9.513 -8.046 1.00 97.44 87 ASP A O 1
ATOM 728 N N . ARG A 1 88 ? -22.639 -9.796 -9.541 1.00 97.50 88 ARG A N 1
ATOM 729 C CA . ARG A 1 88 ? -23.273 -8.498 -9.278 1.00 97.50 88 ARG A CA 1
ATOM 730 C C . ARG A 1 88 ? -23.787 -8.356 -7.847 1.00 97.50 88 ARG A C 1
ATOM 732 O O . ARG A 1 88 ? -23.798 -7.237 -7.342 1.00 97.50 88 ARG A O 1
ATOM 739 N N . ALA A 1 89 ? -24.214 -9.442 -7.203 1.00 97.62 89 ALA A N 1
ATOM 740 C CA . ALA A 1 89 ? -24.697 -9.389 -5.828 1.00 97.62 89 ALA A CA 1
ATOM 741 C C . ALA A 1 89 ? -23.531 -9.152 -4.861 1.00 97.62 89 ALA A C 1
ATOM 743 O O . ALA A 1 89 ? -23.621 -8.283 -3.991 1.00 97.62 89 ALA A O 1
ATOM 744 N N . ILE A 1 90 ? -22.409 -9.851 -5.070 1.00 97.06 90 ILE A N 1
ATOM 745 C CA . ILE A 1 90 ? -21.180 -9.645 -4.291 1.00 97.06 90 ILE A CA 1
ATOM 746 C C . ILE A 1 90 ? -20.637 -8.230 -4.508 1.00 97.06 90 ILE A C 1
ATOM 748 O O . ILE A 1 90 ? -20.327 -7.538 -3.540 1.00 97.06 90 ILE A O 1
ATOM 752 N N . LEU A 1 91 ? -20.560 -7.771 -5.761 1.00 96.88 91 LEU A N 1
ATOM 753 C CA . LEU A 1 91 ? -20.095 -6.419 -6.080 1.00 96.88 91 LEU A CA 1
ATOM 754 C C . LEU A 1 91 ? -20.981 -5.353 -5.436 1.00 96.88 91 LEU A C 1
ATOM 756 O O . LEU A 1 91 ? -20.463 -4.418 -4.829 1.00 96.88 91 LEU A O 1
ATOM 760 N N . HIS A 1 92 ? -22.306 -5.502 -5.525 1.00 97.56 92 HIS A N 1
ATOM 761 C CA . HIS A 1 92 ? -23.236 -4.573 -4.893 1.00 97.56 92 HIS A CA 1
ATOM 762 C C . HIS A 1 92 ? -23.001 -4.499 -3.383 1.00 97.56 92 HIS A C 1
ATOM 764 O O . HIS A 1 92 ? -22.811 -3.402 -2.863 1.00 97.56 92 HIS A O 1
ATOM 770 N N . TYR A 1 93 ? -22.919 -5.652 -2.710 1.00 97.50 93 TYR A N 1
ATOM 771 C CA . TYR A 1 93 ? -22.643 -5.713 -1.277 1.00 97.50 93 TYR A CA 1
ATOM 772 C C . TYR A 1 93 ? -21.321 -5.025 -0.911 1.00 97.50 93 TYR A C 1
ATOM 774 O O . TYR A 1 93 ? -21.302 -4.186 -0.014 1.00 97.50 93 TYR A O 1
ATOM 782 N N . LEU A 1 94 ? -20.226 -5.321 -1.622 1.00 96.56 94 LEU A N 1
ATOM 783 C CA . LEU A 1 94 ? -18.915 -4.717 -1.356 1.00 96.56 94 LEU A CA 1
ATOM 784 C C . LEU A 1 94 ? -18.904 -3.197 -1.579 1.00 96.56 94 LEU A C 1
ATOM 786 O O . LEU A 1 94 ? -18.182 -2.488 -0.881 1.00 96.56 94 LEU A O 1
ATOM 790 N N . HIS A 1 95 ? -19.696 -2.689 -2.526 1.00 96.25 95 HIS A N 1
ATOM 791 C CA . HIS A 1 95 ? -19.804 -1.255 -2.801 1.00 96.25 95 HIS A CA 1
ATOM 792 C C . HIS A 1 95 ? -20.727 -0.504 -1.838 1.00 96.25 95 HIS A C 1
ATOM 794 O O . HIS A 1 95 ? -20.519 0.689 -1.621 1.00 96.25 95 HIS A O 1
ATOM 800 N N . SER A 1 96 ? -21.747 -1.166 -1.290 1.00 96.75 96 SER A N 1
ATOM 801 C CA . SER A 1 96 ? -22.733 -0.542 -0.402 1.00 96.75 96 SER A CA 1
ATOM 802 C C . SER A 1 96 ? -22.496 -0.822 1.082 1.00 96.75 96 SER A C 1
ATOM 804 O O . SER A 1 96 ? -23.225 -0.284 1.915 1.00 96.75 96 SER A O 1
ATOM 806 N N . ALA A 1 97 ? -21.539 -1.688 1.428 1.00 96.06 97 ALA A N 1
ATOM 807 C CA . ALA A 1 97 ? -21.230 -2.009 2.815 1.00 96.06 97 ALA A CA 1
ATOM 808 C C . ALA A 1 97 ? -20.859 -0.730 3.594 1.00 96.06 97 ALA A C 1
ATOM 810 O O . ALA A 1 97 ? -20.042 0.065 3.117 1.00 96.06 97 ALA A O 1
ATOM 811 N N . PRO A 1 98 ? -21.441 -0.505 4.787 1.00 93.06 98 PRO A N 1
ATOM 812 C CA . PRO A 1 98 ? -21.144 0.680 5.576 1.00 93.06 98 PRO A CA 1
ATOM 813 C C . PRO A 1 98 ? -19.683 0.666 6.033 1.00 93.06 98 PRO A C 1
ATOM 815 O O . PRO A 1 98 ? -19.181 -0.339 6.537 1.00 93.06 98 PRO A O 1
ATOM 818 N N . ILE A 1 99 ? -19.010 1.807 5.887 1.00 93.12 99 ILE A N 1
ATOM 819 C CA . ILE A 1 99 ? -17.660 2.020 6.408 1.00 93.12 99 ILE A CA 1
ATOM 820 C C . ILE A 1 99 ? -17.793 2.795 7.713 1.00 93.12 99 ILE A C 1
ATOM 822 O O . ILE A 1 99 ? -18.250 3.938 7.729 1.00 93.12 99 ILE A O 1
ATOM 826 N N . PHE A 1 100 ? -17.397 2.162 8.811 1.00 90.88 100 PHE A N 1
ATOM 827 C CA . PHE A 1 100 ? -17.382 2.797 10.122 1.00 90.88 100 PHE A CA 1
ATOM 828 C C . PHE A 1 100 ? -16.145 3.684 10.275 1.00 90.88 100 PHE A C 1
ATOM 830 O O . PHE A 1 100 ? -15.069 3.379 9.757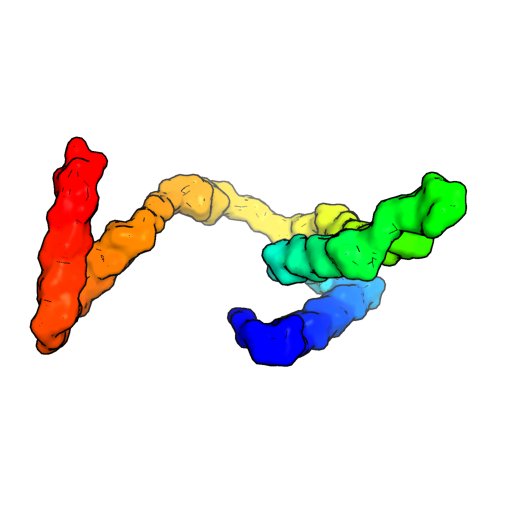 1.00 90.88 100 PHE A O 1
ATOM 837 N N . SER A 1 101 ? -16.296 4.784 11.011 1.00 93.12 101 SER A N 1
ATOM 838 C CA . SER A 1 101 ? -15.155 5.583 11.453 1.00 93.12 101 SER A CA 1
ATOM 839 C C . SER A 1 101 ? -14.326 4.812 12.481 1.00 93.12 101 SER A C 1
ATOM 841 O O . SER A 1 101 ? -14.820 3.888 13.126 1.00 93.12 101 SER A O 1
ATOM 843 N N . GLU A 1 102 ? -13.075 5.224 12.676 1.00 93.38 102 GLU A N 1
ATOM 844 C CA . GLU A 1 102 ? -12.208 4.642 13.707 1.00 93.38 102 GLU A CA 1
ATOM 845 C C . GLU A 1 102 ? -12.843 4.747 15.106 1.00 93.38 102 GLU A C 1
ATOM 847 O O . GLU A 1 102 ? -12.929 3.747 15.816 1.00 93.38 102 GLU A O 1
ATOM 852 N N . ASP A 1 103 ? -13.391 5.917 15.459 1.00 92.31 103 ASP A N 1
ATOM 853 C CA . ASP A 1 103 ? -14.130 6.120 16.714 1.00 92.31 103 ASP A CA 1
ATOM 854 C C . ASP A 1 103 ? -15.347 5.181 16.829 1.00 92.31 103 ASP A C 1
ATOM 856 O O . ASP A 1 103 ? -15.603 4.623 17.897 1.00 92.31 103 ASP A O 1
ATOM 860 N N . GLY A 1 104 ? -16.090 4.985 15.732 1.00 92.25 104 GLY A N 1
ATOM 861 C CA . GLY A 1 104 ? -17.254 4.097 15.690 1.00 92.25 104 GLY A CA 1
ATOM 862 C C . GLY A 1 104 ? -16.878 2.627 15.881 1.00 92.25 104 GLY A C 1
ATOM 863 O O . GLY A 1 104 ? -17.543 1.919 16.633 1.00 92.25 104 GLY A O 1
ATOM 864 N N . LEU A 1 105 ? -15.777 2.185 15.266 1.00 93.56 105 LEU A N 1
ATOM 865 C CA . LEU A 1 105 ? -15.234 0.839 15.463 1.00 93.56 105 LEU A CA 1
ATOM 866 C C . LEU A 1 105 ? -14.755 0.629 16.901 1.00 93.56 105 LEU A C 1
ATOM 868 O O . LEU A 1 105 ? -15.055 -0.404 17.495 1.00 93.56 105 LEU A O 1
ATOM 872 N N . TYR A 1 106 ? -14.057 1.606 17.487 1.00 93.38 106 TYR A N 1
ATOM 873 C CA . TYR A 1 106 ? -13.639 1.525 18.888 1.00 93.38 106 TYR A CA 1
ATOM 874 C C . TYR A 1 106 ? -14.829 1.451 19.844 1.00 93.38 106 TYR A C 1
ATOM 876 O O . TYR A 1 106 ? -14.789 0.693 20.812 1.00 93.38 106 TYR A O 1
ATOM 884 N N . LEU A 1 107 ? -15.895 2.210 19.582 1.00 93.31 107 LEU A N 1
ATOM 885 C CA . LEU A 1 107 ? -17.101 2.148 20.398 1.00 93.31 107 LEU A CA 1
ATOM 886 C C . LEU A 1 107 ? -17.777 0.774 20.298 1.00 93.31 107 LEU A C 1
ATOM 888 O O . LEU A 1 107 ? -18.043 0.166 21.332 1.00 93.31 107 LEU A O 1
ATOM 892 N N . ALA A 1 108 ? -17.968 0.257 19.081 1.00 92.94 108 ALA A N 1
ATOM 893 C CA . ALA A 1 108 ? -18.539 -1.072 18.853 1.00 92.94 108 ALA A CA 1
ATOM 894 C C . ALA A 1 108 ? -17.690 -2.192 19.488 1.00 92.94 108 ALA A C 1
ATOM 896 O O . ALA A 1 108 ? -18.226 -3.182 19.991 1.00 92.94 108 ALA A O 1
ATOM 897 N N . SER A 1 109 ? -16.362 -2.020 19.522 1.00 95.44 109 SER A N 1
ATOM 898 C CA . SER A 1 109 ? -15.455 -2.924 20.235 1.00 95.44 109 SER A CA 1
ATOM 899 C C . SER A 1 109 ? -15.758 -2.952 21.733 1.00 95.44 109 SER A C 1
ATOM 901 O O . SER A 1 109 ? -15.882 -4.037 22.288 1.00 95.44 109 SER A O 1
ATOM 903 N N . TYR A 1 110 ? -15.937 -1.793 22.377 1.00 95.12 110 TYR A N 1
ATOM 904 C CA . TYR A 1 110 ? -16.276 -1.728 23.806 1.00 95.12 110 TYR A CA 1
ATOM 905 C C . TYR A 1 110 ? -17.695 -2.220 24.132 1.00 95.12 110 TYR A C 1
ATOM 907 O O . TYR A 1 110 ? -17.965 -2.658 25.249 1.00 95.12 110 TYR A O 1
ATOM 915 N N . GLU A 1 111 ? -18.620 -2.122 23.176 1.00 92.31 111 GLU A N 1
ATOM 916 C CA . GLU A 1 111 ? -19.966 -2.697 23.294 1.00 92.31 111 GLU A CA 1
ATOM 917 C C . GLU A 1 111 ? -19.941 -4.228 23.211 1.00 92.31 111 GLU A C 1
ATOM 919 O O . GLU A 1 111 ? -20.750 -4.889 23.862 1.00 92.31 111 GLU A O 1
ATOM 924 N N . SER A 1 112 ? -18.996 -4.784 22.448 1.00 96.19 112 SER A N 1
ATOM 925 C CA . SER A 1 112 ? -18.777 -6.231 22.338 1.00 96.19 112 SER A CA 1
ATOM 926 C C . SER A 1 112 ? -18.013 -6.782 23.546 1.00 96.19 112 SER A C 1
ATOM 928 O O . SER A 1 112 ? -18.374 -7.825 24.087 1.00 96.19 112 SER A O 1
ATOM 930 N N . GLU A 1 113 ? -16.983 -6.061 23.994 1.00 96.94 113 GLU A N 1
ATOM 931 C CA . GLU A 1 113 ? -16.104 -6.421 25.107 1.00 96.94 113 GLU A CA 1
ATOM 932 C C . GLU A 1 113 ? -15.940 -5.216 26.040 1.00 96.94 113 GLU A C 1
ATOM 934 O O . GLU A 1 113 ? -15.310 -4.213 25.704 1.00 96.94 113 GLU A O 1
ATOM 939 N N . SER A 1 114 ? -16.548 -5.294 27.226 1.00 94.81 114 SER A N 1
ATOM 940 C CA . SER A 1 114 ? -16.561 -4.177 28.176 1.00 94.81 114 SER A CA 1
ATOM 941 C C . SER A 1 114 ? -15.151 -3.804 28.658 1.00 94.81 114 SER A C 1
ATOM 943 O O . SER A 1 114 ? -14.331 -4.692 28.871 1.00 94.81 114 SER A O 1
ATOM 945 N N . PRO A 1 115 ? -14.881 -2.511 28.925 1.00 95.50 115 PRO A N 1
ATOM 946 C CA . PRO A 1 115 ? -13.568 -2.054 29.370 1.00 95.50 115 PRO A CA 1
ATOM 947 C C . PRO A 1 115 ? -13.147 -2.711 30.694 1.00 95.50 115 PRO A C 1
ATOM 949 O O . PRO A 1 115 ? -13.874 -2.638 31.694 1.00 95.50 115 PRO A O 1
ATOM 952 N N . GLU A 1 116 ? -11.949 -3.292 30.725 1.00 96.19 116 GLU A N 1
ATOM 953 C CA . GLU A 1 116 ? -11.478 -4.112 31.853 1.00 96.19 116 GLU A CA 1
ATOM 954 C C . GLU A 1 116 ? -10.828 -3.278 32.963 1.00 96.19 116 GLU A C 1
ATOM 956 O O . GLU A 1 116 ? -10.853 -3.634 34.143 1.00 96.19 116 GLU A O 1
ATOM 961 N N . ASN A 1 117 ? -10.261 -2.127 32.599 1.00 95.94 117 ASN A N 1
ATOM 962 C CA . ASN A 1 117 ? -9.496 -1.272 33.499 1.00 95.94 117 ASN A CA 1
ATOM 963 C C . ASN A 1 117 ? -9.960 0.193 33.447 1.00 95.94 117 ASN A C 1
ATOM 965 O O . ASN A 1 117 ? -10.777 0.602 32.620 1.00 95.94 117 ASN A O 1
ATOM 969 N N . GLN A 1 118 ? -9.457 1.004 34.381 1.00 96.19 118 GLN A N 1
ATOM 970 C CA . GLN A 1 118 ? -9.863 2.405 34.506 1.00 96.19 118 GLN A CA 1
ATOM 971 C C . GLN A 1 118 ? -9.496 3.238 33.266 1.00 96.19 118 GLN A C 1
ATOM 973 O O . GLN A 1 118 ? -10.288 4.074 32.841 1.00 96.19 118 GLN A O 1
ATOM 978 N N . VAL A 1 119 ? -8.344 2.961 32.647 1.00 95.94 119 VAL A N 1
ATOM 979 C CA . VAL A 1 119 ? -7.876 3.666 31.443 1.00 95.94 119 VAL A CA 1
ATOM 980 C C . VAL A 1 119 ? -8.845 3.449 30.283 1.00 95.94 119 VAL A C 1
ATOM 982 O O . VAL A 1 119 ? -9.244 4.400 29.611 1.00 95.94 119 VAL A O 1
ATOM 985 N N . GLU A 1 120 ? -9.279 2.211 30.073 1.00 96.00 120 GLU A N 1
ATOM 986 C CA . GLU A 1 120 ? -10.261 1.873 29.047 1.00 96.00 120 GLU A CA 1
ATOM 987 C C . GLU A 1 120 ? -11.641 2.450 29.351 1.00 96.00 120 GLU A C 1
ATOM 989 O O . GLU A 1 120 ? -12.296 2.959 28.443 1.00 96.00 120 GLU A O 1
ATOM 994 N N . LYS A 1 121 ? -12.070 2.451 30.621 1.00 94.94 121 LYS A N 1
ATOM 995 C CA . LYS A 1 121 ? -13.330 3.098 31.026 1.00 94.94 121 LYS A CA 1
ATOM 996 C C . LYS A 1 121 ? -13.329 4.584 30.686 1.00 94.94 121 LYS A C 1
ATOM 998 O O . LYS A 1 121 ? -14.340 5.099 30.208 1.00 94.94 121 LYS A O 1
ATOM 1003 N N . ASP A 1 122 ? -12.218 5.270 30.922 1.00 95.12 122 ASP A N 1
ATOM 1004 C CA . ASP A 1 122 ? -12.096 6.695 30.627 1.00 95.12 122 ASP A CA 1
ATOM 1005 C C . ASP A 1 122 ? -12.018 6.953 29.116 1.00 95.12 122 ASP A C 1
ATOM 1007 O O . ASP A 1 122 ? -12.697 7.853 28.613 1.00 95.12 122 ASP A O 1
ATOM 1011 N N . ARG A 1 123 ? -11.303 6.103 28.364 1.00 93.44 123 ARG A N 1
ATOM 1012 C CA . ARG A 1 123 ? -11.275 6.152 26.893 1.00 93.44 123 ARG A CA 1
ATOM 1013 C C . ARG A 1 123 ? -12.662 5.930 26.287 1.00 93.44 123 ARG A C 1
ATOM 1015 O O . ARG A 1 123 ? -13.067 6.688 25.408 1.00 93.44 123 ARG A O 1
ATOM 1022 N N . TRP A 1 124 ? -13.408 4.942 26.774 1.00 93.94 124 TRP A N 1
ATOM 1023 C CA . TRP A 1 124 ? -14.773 4.658 26.333 1.00 93.94 124 TRP A CA 1
ATOM 1024 C C . TRP A 1 124 ? -15.718 5.842 26.581 1.00 93.94 124 TRP A C 1
ATOM 1026 O O . TRP A 1 124 ? -16.459 6.240 25.680 1.00 93.94 124 TRP A O 1
ATOM 1036 N N . LYS A 1 125 ? -15.660 6.466 27.767 1.00 93.19 125 LYS A N 1
ATOM 1037 C CA . LYS A 1 125 ? -16.447 7.676 28.071 1.00 93.19 125 LYS A CA 1
ATOM 1038 C C . LYS A 1 125 ? -16.113 8.830 27.123 1.00 93.19 125 LYS A C 1
ATOM 1040 O O . LYS A 1 125 ? -17.029 9.476 26.614 1.00 93.19 125 LYS A O 1
ATOM 1045 N N . ALA A 1 126 ? -14.825 9.072 26.867 1.00 91.88 126 ALA A N 1
ATOM 1046 C CA . ALA A 1 126 ? -14.379 10.115 25.945 1.00 91.88 126 ALA A CA 1
ATOM 1047 C C . ALA A 1 126 ? -14.866 9.855 24.508 1.00 91.88 126 ALA A C 1
ATOM 1049 O O . ALA A 1 126 ? -15.405 10.758 23.869 1.00 91.88 126 ALA A O 1
ATOM 1050 N N . LEU A 1 127 ? -14.754 8.611 24.026 1.00 91.75 127 LEU A N 1
ATOM 1051 C CA . LEU A 1 127 ? -15.249 8.197 22.710 1.00 91.75 127 LEU A CA 1
ATOM 1052 C C . LEU A 1 127 ? -16.757 8.412 22.572 1.00 91.75 127 LEU A C 1
ATOM 1054 O O . LEU A 1 127 ? -17.198 9.028 21.604 1.00 91.75 127 LEU A O 1
ATOM 1058 N N . ARG A 1 128 ? -17.552 7.986 23.563 1.00 89.75 128 ARG A N 1
ATOM 1059 C CA . ARG A 1 128 ? -19.006 8.215 23.558 1.00 89.75 128 ARG A CA 1
ATOM 1060 C C . ARG A 1 128 ? -19.353 9.696 23.485 1.00 89.75 128 ARG A C 1
ATOM 1062 O O . ARG A 1 128 ? -20.209 10.070 22.690 1.00 89.75 128 ARG A O 1
ATOM 1069 N N . SER A 1 129 ? -18.679 10.529 24.276 1.00 87.19 129 SER A N 1
ATOM 1070 C CA . SER A 1 129 ? -18.878 11.982 24.259 1.00 87.19 129 SER A CA 1
ATOM 1071 C C . SER A 1 129 ? -18.557 12.586 22.886 1.00 87.19 129 SER A C 1
ATOM 1073 O O . SER A 1 129 ? -19.317 13.406 22.380 1.00 87.19 129 SER A O 1
ATOM 1075 N N . ASN A 1 130 ? -17.460 12.156 22.258 1.00 82.62 130 ASN A N 1
ATOM 1076 C CA . ASN A 1 130 ? -17.023 12.659 20.953 1.00 82.62 130 ASN A CA 1
ATOM 1077 C C . ASN A 1 130 ? -17.940 12.237 19.802 1.00 82.62 130 ASN A C 1
ATOM 1079 O O . ASN A 1 130 ? -18.146 13.021 18.879 1.00 82.62 130 ASN A O 1
ATOM 1083 N N . VAL A 1 131 ? -18.468 11.012 19.829 1.00 78.69 131 VAL A N 1
ATOM 1084 C CA . VAL A 1 131 ? -19.385 10.520 18.790 1.00 78.69 131 VAL A CA 1
ATOM 1085 C C . VAL A 1 131 ? -20.760 11.177 18.934 1.00 78.69 131 VAL A C 1
ATOM 1087 O O . VAL A 1 131 ? -21.302 11.651 17.942 1.00 78.69 131 VAL A O 1
ATOM 1090 N N . LEU A 1 132 ? -21.281 11.290 20.162 1.00 69.62 132 LEU A N 1
ATOM 1091 C CA . LEU A 1 132 ? -22.577 11.927 20.445 1.00 69.62 132 LEU A CA 1
ATOM 1092 C C . LEU A 1 132 ? -22.558 13.449 20.255 1.00 69.62 132 LEU A C 1
ATOM 1094 O O . LEU A 1 132 ? -23.586 14.035 19.949 1.00 69.62 132 LEU A O 1
ATOM 1098 N N . GLY A 1 133 ? -21.407 14.104 20.429 1.00 63.03 133 GLY A N 1
ATOM 1099 C CA . GLY A 1 133 ? -21.258 15.537 20.157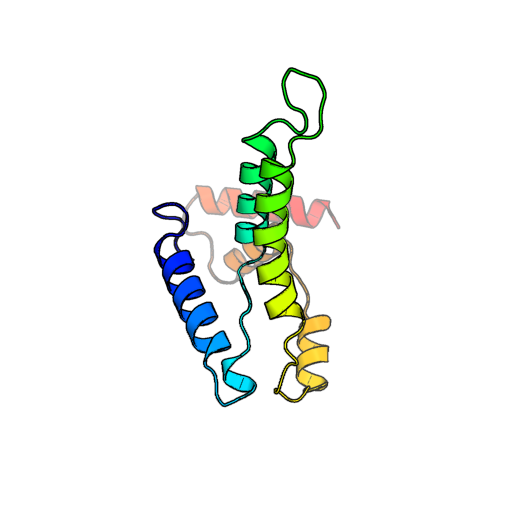 1.00 63.03 133 GLY A CA 1
ATOM 1100 C C . GLY A 1 133 ? -21.120 15.887 18.670 1.00 63.03 133 GLY A C 1
ATOM 1101 O O . GLY A 1 133 ? -21.107 17.068 18.330 1.00 63.03 133 GLY A O 1
ATOM 1102 N N . LYS A 1 134 ? -20.970 14.885 17.792 1.00 57.81 134 LYS A N 1
ATOM 1103 C CA . LYS A 1 134 ? -20.852 15.044 16.330 1.00 57.81 134 LYS A CA 1
ATOM 1104 C C . LYS A 1 134 ? -22.150 14.714 15.574 1.00 57.81 134 LYS A C 1
ATOM 1106 O O . LYS A 1 134 ? -22.174 14.877 14.355 1.00 57.81 134 LYS A O 1
ATOM 1111 N N . THR A 1 135 ? -23.185 14.245 16.272 1.00 49.09 135 THR A N 1
ATOM 1112 C CA . THR A 1 135 ? -24.556 14.042 15.764 1.00 49.09 135 THR A CA 1
ATOM 1113 C C . THR A 1 135 ? -25.451 15.187 16.192 1.00 49.09 135 THR A C 1
ATOM 1115 O O . THR A 1 135 ? -26.213 15.681 15.336 1.00 49.09 135 THR A O 1
#

InterPro domains:
  IPR001895 Ras guanine-nucleotide exchange factors catalytic domain [PF00617] (1-64)
  IPR001895 Ras guanine-nucleotide exchange factors catalytic domain [PS50009] (1-115)
  IPR008937 Ras-like guanine nucleotide exchange factor [PTHR23113] (1-125)
  IPR019804 Ras guanine-nucleotide exchange factor, conserved site [PS00720] (33-63)
  IPR023578 Ras guanine nucleotide exchange factor domain superfamily [SSF48366] (1-129)
  IPR036964 Ras guanine-nucleotide exchange factor, catalytic domain superfamily [G3DSA:1.10.840.10] (1-131)